Protein AF-A0A3D3WHU3-F1 (afdb_monomer)

Radius of gyration: 16.13 Å; Cα contacts (8 Å, |Δi|>4): 20; chains: 1; bounding box: 38×26×39 Å

pLDDT: mean 80.7, std 8.65, range [53.72, 91.88]

Secondary structure (DSSP, 8-state):
--HHHHHHHHHHHHHHHHHHHHHHHHHTTS-HHHHHHHHHHHHHHHHHHHHHHTTPPP---HHHHHHHHHHHIIIIIS--

Sequence (80 aa):
MPIATWGLLLLLSFVWSLSFTTAEILLETALPFTIVFYRVLIASLIMIVLIRGLGKRIPYAPRALFFLFLMGLTNNALPF

Mean predicted aligned error: 8.24 Å

Solvent-accessible surface area (backbone atoms only — not comparable to full-atom values): 4681 Å² total; per-residue (Å²): 131,63,71,66,56,58,53,51,50,52,51,49,51,51,55,51,53,53,52,51,55,53,50,57,62,42,54,79,79,43,61,70,66,58,57,46,49,53,52,53,50,53,54,50,52,52,50,53,52,47,36,58,74,69,71,51,80,81,68,82,47,71,69,51,45,50,52,52,48,52,50,46,42,62,71,61,65,63,80,115

Structure (mmCIF, N/CA/C/O backbone):
data_AF-A0A3D3WHU3-F1
#
_entry.id   AF-A0A3D3WHU3-F1
#
loop_
_atom_site.group_PDB
_atom_site.id
_atom_site.type_symbol
_atom_site.label_atom_id
_atom_site.label_alt_id
_atom_site.label_comp_id
_atom_site.label_asym_id
_atom_site.label_entity_id
_atom_site.label_seq_id
_atom_site.pdbx_PDB_ins_code
_atom_site.Cartn_x
_atom_site.Cartn_y
_atom_site.Cartn_z
_atom_site.occupancy
_atom_site.B_iso_or_equiv
_atom_site.auth_seq_id
_atom_site.auth_comp_id
_atom_site.auth_asym_id
_atom_site.auth_atom_id
_atom_site.pdbx_PDB_model_num
ATOM 1 N N . MET A 1 1 ? 11.071 17.964 19.427 1.00 62.31 1 MET A N 1
ATOM 2 C CA . MET A 1 1 ? 10.500 16.955 18.507 1.00 62.31 1 MET A CA 1
ATOM 3 C C . MET A 1 1 ? 10.799 15.570 19.066 1.00 62.31 1 MET A C 1
ATOM 5 O O . MET A 1 1 ? 11.949 15.351 19.428 1.00 62.31 1 MET A O 1
ATOM 9 N N . PRO A 1 2 ? 9.809 14.674 19.216 1.00 84.00 2 PRO A N 1
ATOM 10 C CA . PRO A 1 2 ? 10.017 13.362 19.836 1.00 84.00 2 PRO A CA 1
ATOM 11 C C . PRO A 1 2 ? 11.051 12.535 19.061 1.00 84.00 2 PRO A C 1
ATOM 13 O O . PRO A 1 2 ? 10.976 12.489 17.832 1.00 84.00 2 PRO A O 1
ATOM 16 N N . ILE A 1 3 ? 11.966 11.844 19.754 1.00 87.31 3 ILE A N 1
ATOM 17 C CA . ILE A 1 3 ? 12.993 10.973 19.140 1.00 87.31 3 ILE A CA 1
ATOM 18 C C . ILE A 1 3 ? 12.365 9.885 18.245 1.00 87.31 3 ILE A C 1
ATOM 20 O O . ILE A 1 3 ? 12.916 9.523 17.210 1.00 87.31 3 ILE A O 1
ATOM 24 N N . ALA A 1 4 ? 11.153 9.439 18.595 1.00 84.00 4 ALA A N 1
ATOM 25 C CA . ALA A 1 4 ? 10.364 8.488 17.819 1.00 84.00 4 ALA A CA 1
ATOM 26 C C . ALA A 1 4 ? 10.036 8.999 16.405 1.00 84.00 4 ALA A C 1
ATOM 28 O O . ALA A 1 4 ? 10.018 8.216 15.462 1.00 84.00 4 ALA A O 1
ATOM 29 N N . THR A 1 5 ? 9.836 10.310 16.240 1.00 87.69 5 THR A N 1
ATOM 30 C CA . THR A 1 5 ? 9.569 10.936 14.933 1.00 87.69 5 THR A CA 1
ATOM 31 C C . THR A 1 5 ? 10.787 10.835 14.026 1.00 87.69 5 THR A C 1
ATOM 33 O O . THR A 1 5 ? 10.654 10.495 12.858 1.00 87.69 5 THR A O 1
ATOM 36 N N . TRP A 1 6 ? 11.982 11.072 14.573 1.00 90.12 6 TRP A N 1
ATOM 37 C CA . TRP A 1 6 ? 13.237 10.925 13.837 1.00 90.12 6 TRP A CA 1
ATOM 38 C C . TRP A 1 6 ? 13.493 9.470 13.437 1.00 90.12 6 TRP A C 1
ATOM 40 O O . TRP A 1 6 ? 13.891 9.215 12.305 1.00 90.12 6 TRP A O 1
ATOM 50 N N . GLY A 1 7 ? 13.186 8.515 14.322 1.00 91.88 7 GLY A N 1
ATOM 51 C CA . GLY A 1 7 ? 13.233 7.087 13.992 1.00 91.88 7 GLY A CA 1
ATOM 52 C C . GLY A 1 7 ? 12.270 6.705 12.861 1.00 91.88 7 GLY A C 1
ATOM 53 O O . GLY A 1 7 ? 12.663 6.015 11.924 1.00 91.88 7 GLY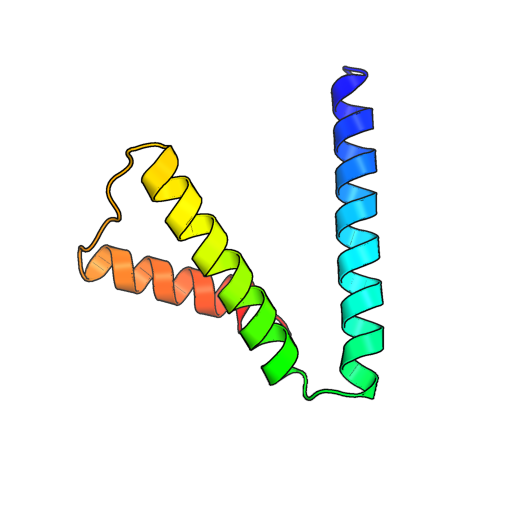 A O 1
ATOM 54 N N . LEU A 1 8 ? 11.033 7.209 12.902 1.00 88.50 8 LEU A N 1
ATOM 55 C CA . LEU A 1 8 ? 10.036 7.021 11.841 1.00 88.50 8 LEU A CA 1
ATOM 56 C C . LEU A 1 8 ? 10.489 7.625 10.509 1.00 88.50 8 LEU A C 1
ATOM 58 O O . LEU A 1 8 ? 10.330 6.986 9.474 1.00 88.50 8 LEU A O 1
ATOM 62 N N . LEU A 1 9 ? 11.082 8.823 10.533 1.00 90.38 9 LEU A N 1
ATOM 63 C CA . LEU A 1 9 ? 11.623 9.476 9.341 1.00 90.38 9 LEU A CA 1
ATOM 64 C C . LEU A 1 9 ? 12.772 8.675 8.728 1.00 90.38 9 LEU A C 1
ATOM 66 O O . LEU A 1 9 ? 12.791 8.487 7.518 1.00 90.38 9 LEU A O 1
ATOM 70 N N . LEU A 1 10 ? 13.698 8.160 9.541 1.00 91.12 10 LEU A N 1
ATOM 71 C CA . LEU A 1 10 ? 14.792 7.316 9.051 1.00 91.12 10 LEU A CA 1
ATOM 72 C C . LEU A 1 10 ? 14.275 6.032 8.400 1.00 91.12 10 LEU A C 1
ATOM 74 O O . LEU A 1 10 ? 14.724 5.676 7.311 1.00 91.12 10 LEU A O 1
ATOM 78 N N . LEU A 1 11 ? 13.307 5.364 9.033 1.00 91.00 11 LEU A N 1
ATOM 79 C CA . LEU A 1 11 ? 12.682 4.166 8.477 1.00 91.00 11 LEU A CA 1
ATOM 80 C C . LEU A 1 11 ? 11.978 4.488 7.154 1.00 91.00 11 LEU A C 1
ATOM 82 O O . LEU A 1 11 ? 12.159 3.774 6.171 1.00 91.00 11 LEU A O 1
ATOM 86 N N . LEU A 1 12 ? 11.227 5.590 7.111 1.00 90.12 12 LEU A N 1
ATOM 87 C CA . LEU A 1 12 ? 10.529 6.039 5.911 1.00 90.12 12 LEU A CA 1
ATOM 88 C C . LEU A 1 12 ? 11.50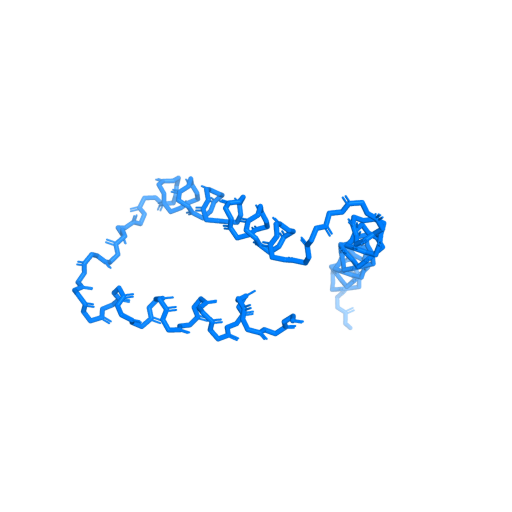7 6.322 4.763 1.00 90.12 12 LEU A C 1
ATOM 90 O O . LEU A 1 12 ? 11.280 5.850 3.651 1.00 90.12 12 LEU A O 1
ATOM 94 N N . SER A 1 13 ? 12.610 7.022 5.041 1.00 87.75 13 SER A N 1
ATOM 95 C CA . SER A 1 13 ? 13.681 7.270 4.072 1.00 87.75 13 SER A CA 1
ATOM 96 C C . SER A 1 13 ? 14.288 5.967 3.561 1.00 87.75 13 SER A C 1
ATOM 98 O O . SER A 1 13 ? 14.498 5.823 2.363 1.00 87.75 13 SER A O 1
ATOM 100 N N . PHE A 1 14 ? 14.525 4.991 4.440 1.00 89.00 14 PHE A N 1
ATOM 101 C CA . PHE A 1 14 ? 15.086 3.700 4.047 1.00 89.00 14 PHE A CA 1
ATOM 102 C C . PHE A 1 14 ? 14.138 2.914 3.131 1.00 89.00 14 PHE A C 1
ATOM 104 O O . PHE A 1 14 ? 14.557 2.408 2.091 1.00 89.00 14 PHE A O 1
ATOM 111 N N . VAL A 1 15 ? 12.847 2.864 3.479 1.00 86.88 15 VAL A N 1
ATOM 112 C CA . VAL A 1 15 ? 11.807 2.214 2.664 1.00 86.88 15 VAL A CA 1
ATOM 113 C C . VAL A 1 15 ? 11.698 2.874 1.289 1.00 86.88 15 VAL A C 1
ATOM 115 O O . VAL A 1 15 ? 11.631 2.175 0.277 1.00 86.88 15 VAL A O 1
ATOM 118 N N . TRP A 1 16 ? 11.721 4.207 1.233 1.00 81.81 16 TRP A N 1
ATOM 119 C CA . TRP A 1 16 ? 11.670 4.944 -0.030 1.00 81.81 16 TRP A CA 1
ATOM 120 C C . TRP A 1 16 ? 12.918 4.722 -0.890 1.00 81.81 16 TRP A C 1
ATOM 122 O O . TRP A 1 16 ? 12.784 4.415 -2.075 1.00 81.81 16 TRP A O 1
ATOM 132 N N . SER A 1 17 ? 14.115 4.801 -0.305 1.00 82.69 17 SER A N 1
ATOM 133 C CA . SER A 1 17 ? 15.374 4.571 -1.024 1.00 82.69 17 SER A CA 1
ATOM 134 C C . SER A 1 17 ? 15.451 3.164 -1.613 1.00 82.69 17 SER A C 1
ATOM 136 O O . SER A 1 17 ? 15.830 3.009 -2.774 1.00 82.69 17 SER A O 1
ATOM 138 N N . LEU A 1 18 ? 15.042 2.143 -0.851 1.00 82.25 18 LEU A N 1
ATOM 139 C CA . LEU A 1 18 ? 15.034 0.754 -1.312 1.00 82.25 18 LEU A CA 1
ATOM 140 C C . LEU A 1 18 ? 14.014 0.539 -2.441 1.00 82.25 18 LEU A C 1
ATOM 142 O O . LEU A 1 18 ? 14.283 -0.187 -3.397 1.00 82.25 18 LEU A O 1
ATOM 146 N N . SER A 1 19 ? 12.855 1.200 -2.364 1.00 77.44 19 SER A N 1
ATOM 147 C CA . SER A 1 19 ? 11.816 1.081 -3.388 1.00 77.44 19 SER A CA 1
ATOM 148 C C . SER A 1 19 ? 12.233 1.694 -4.728 1.00 77.44 19 SER A C 1
ATOM 150 O O . SER A 1 19 ? 11.893 1.127 -5.764 1.00 77.44 19 SER A O 1
ATOM 152 N N . PHE A 1 20 ? 12.946 2.824 -4.725 1.00 74.19 20 PHE A N 1
ATOM 153 C CA . PHE A 1 20 ? 13.443 3.457 -5.952 1.00 74.19 20 PHE A CA 1
ATOM 154 C C . PHE A 1 20 ? 14.587 2.676 -6.595 1.00 74.19 20 PHE A C 1
ATOM 156 O O . PHE A 1 20 ? 14.523 2.379 -7.783 1.00 74.19 20 PHE A O 1
ATOM 163 N N . THR A 1 21 ? 15.585 2.280 -5.804 1.00 75.00 21 THR A N 1
ATOM 164 C CA . THR A 1 21 ? 16.721 1.489 -6.309 1.00 75.00 21 THR A CA 1
ATOM 165 C C . THR A 1 21 ? 16.270 0.145 -6.877 1.00 75.00 21 THR A C 1
ATOM 167 O O . THR A 1 21 ? 16.723 -0.258 -7.942 1.00 75.00 21 THR A O 1
ATOM 170 N N . THR A 1 22 ? 15.314 -0.529 -6.230 1.00 69.06 22 THR A N 1
ATOM 171 C CA . THR A 1 22 ? 14.748 -1.785 -6.754 1.00 69.06 22 THR A CA 1
ATOM 172 C C . THR A 1 22 ? 13.979 -1.567 -8.061 1.00 69.06 22 THR A C 1
ATOM 174 O O . THR A 1 22 ? 14.047 -2.407 -8.955 1.00 69.06 22 THR A O 1
ATOM 177 N N . ALA A 1 23 ? 13.255 -0.451 -8.200 1.00 70.19 23 ALA A N 1
ATOM 178 C CA . ALA A 1 23 ? 12.531 -0.134 -9.429 1.00 70.19 23 ALA A CA 1
ATOM 179 C C . ALA A 1 23 ? 13.482 0.135 -10.607 1.00 70.19 23 ALA A C 1
ATOM 181 O O . ALA A 1 23 ? 13.220 -0.343 -11.706 1.00 70.19 23 ALA A O 1
ATOM 182 N N . GLU A 1 24 ? 14.592 0.836 -10.369 1.00 70.75 24 GLU A N 1
ATOM 183 C CA . GLU A 1 24 ? 15.628 1.103 -11.375 1.00 70.75 24 GLU A CA 1
ATOM 184 C C . GLU A 1 24 ? 16.292 -0.192 -11.867 1.00 70.75 24 GLU A C 1
ATOM 186 O O . GLU A 1 24 ? 16.379 -0.420 -13.069 1.00 70.75 24 GLU A O 1
ATOM 191 N N . ILE A 1 25 ? 16.630 -1.105 -10.952 1.00 72.81 25 ILE A N 1
ATOM 192 C CA . ILE A 1 25 ? 17.193 -2.423 -11.295 1.00 72.81 25 ILE A CA 1
ATOM 193 C C . ILE A 1 25 ? 16.192 -3.276 -12.095 1.00 72.81 25 ILE A C 1
ATOM 195 O O . ILE A 1 25 ? 16.565 -3.971 -13.040 1.00 72.81 25 ILE A O 1
ATOM 199 N N . LEU A 1 26 ? 14.901 -3.244 -11.741 1.00 66.94 26 LEU A N 1
ATOM 200 C CA . LEU A 1 26 ? 13.876 -3.992 -12.478 1.00 66.94 26 LEU A CA 1
ATOM 201 C C . LEU A 1 26 ? 13.591 -3.399 -13.864 1.00 66.94 26 LEU A C 1
ATOM 203 O O . LEU A 1 26 ? 13.210 -4.151 -14.756 1.00 66.94 26 LEU A O 1
ATOM 207 N N . LEU A 1 27 ? 13.774 -2.091 -14.068 1.00 68.44 27 LEU A N 1
ATOM 208 C CA . LEU A 1 27 ? 13.591 -1.450 -15.377 1.00 68.44 27 LEU A CA 1
ATOM 209 C C . LEU A 1 27 ? 14.612 -1.933 -16.416 1.00 68.44 27 LEU A C 1
ATOM 211 O O . LEU A 1 27 ? 14.304 -1.929 -17.606 1.00 68.44 27 LEU A O 1
ATOM 215 N N . GLU A 1 28 ? 15.784 -2.409 -15.988 1.00 65.69 28 GLU A N 1
ATOM 216 C CA . GLU A 1 28 ? 16.774 -2.998 -16.899 1.00 65.69 28 GLU A CA 1
ATOM 217 C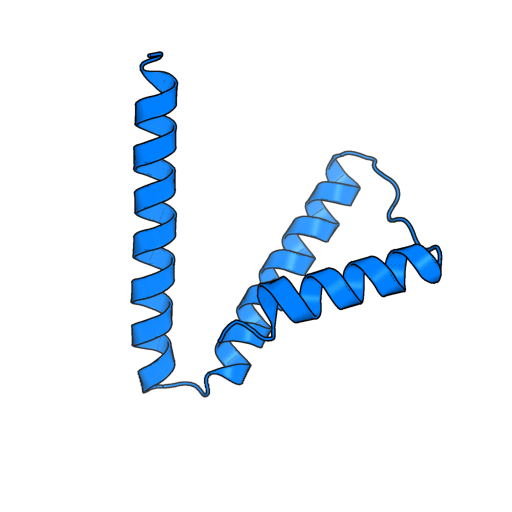 C . GLU A 1 28 ? 16.327 -4.347 -17.484 1.00 65.69 28 GLU A C 1
ATOM 219 O O . GLU A 1 28 ? 16.829 -4.771 -18.523 1.00 65.69 28 GLU A O 1
ATOM 224 N N . THR A 1 29 ? 15.381 -5.037 -16.837 1.00 64.69 29 THR A N 1
ATOM 225 C CA . THR A 1 29 ? 15.006 -6.421 -17.185 1.00 64.69 29 THR A CA 1
ATOM 226 C C . THR A 1 29 ? 13.517 -6.627 -17.459 1.00 64.69 29 THR A C 1
ATOM 228 O O . THR A 1 29 ? 13.150 -7.597 -18.124 1.00 64.69 29 THR A O 1
ATOM 231 N N . ALA A 1 30 ? 12.643 -5.731 -16.997 1.00 63.50 30 ALA A N 1
ATOM 232 C CA . ALA A 1 30 ? 11.195 -5.857 -17.103 1.00 63.50 30 ALA A CA 1
ATOM 233 C C . ALA A 1 30 ? 10.542 -4.563 -17.608 1.00 63.50 30 ALA A C 1
ATOM 235 O O . ALA A 1 30 ? 10.931 -3.457 -17.240 1.00 63.50 30 ALA A O 1
ATOM 236 N N . LEU A 1 31 ? 9.481 -4.703 -18.416 1.00 73.94 31 LEU A N 1
ATOM 237 C CA . LEU A 1 31 ? 8.704 -3.549 -18.870 1.00 73.94 31 LEU A CA 1
ATOM 238 C C . LEU A 1 31 ? 8.111 -2.791 -17.663 1.00 73.94 31 LEU A C 1
ATOM 240 O O . LEU A 1 31 ? 7.596 -3.455 -16.752 1.00 73.94 31 LEU A O 1
ATOM 244 N N . PRO A 1 32 ? 8.061 -1.442 -17.694 1.00 71.69 32 PRO A N 1
ATOM 245 C CA . PRO A 1 32 ? 7.541 -0.606 -16.603 1.00 71.69 32 PRO A CA 1
ATOM 246 C C . PRO A 1 32 ? 6.162 -1.052 -16.099 1.00 71.69 32 PRO A C 1
ATOM 248 O O . PRO A 1 32 ? 5.895 -1.097 -14.899 1.00 71.69 3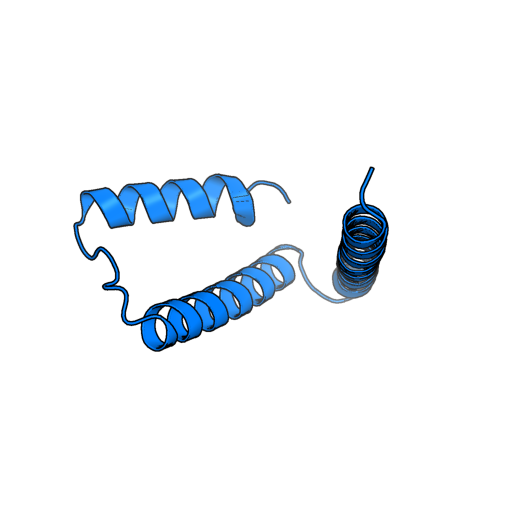2 PRO A O 1
ATOM 251 N N . PHE A 1 33 ? 5.303 -1.482 -17.024 1.00 72.38 33 PHE A N 1
ATOM 252 C CA . PHE A 1 33 ? 3.956 -1.959 -16.725 1.00 72.38 33 PHE A CA 1
ATOM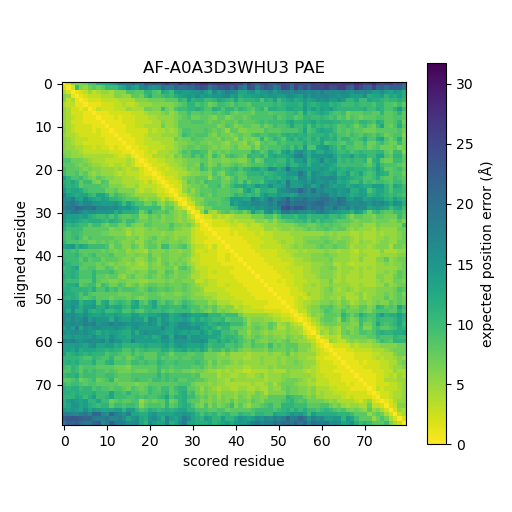 253 C C . PHE A 1 33 ? 3.938 -3.190 -15.802 1.00 72.38 33 PHE A C 1
ATOM 255 O O . PHE A 1 33 ? 3.087 -3.303 -14.921 1.00 72.38 33 PHE A O 1
ATOM 262 N N . THR A 1 34 ? 4.901 -4.101 -15.962 1.00 77.94 34 THR A N 1
ATOM 263 C CA . THR A 1 34 ? 5.009 -5.326 -15.152 1.00 77.94 34 THR A CA 1
ATOM 264 C C . THR A 1 34 ? 5.360 -4.990 -13.704 1.00 77.94 34 THR A C 1
ATOM 266 O O . THR A 1 34 ? 4.808 -5.575 -12.773 1.00 77.94 34 THR A O 1
ATOM 269 N N . ILE A 1 35 ? 6.238 -4.003 -13.508 1.00 78.75 35 ILE A N 1
ATOM 270 C CA . ILE A 1 35 ? 6.670 -3.533 -12.187 1.00 78.75 35 ILE A CA 1
ATOM 271 C C . ILE A 1 35 ? 5.479 -2.927 -11.438 1.00 78.75 35 ILE A C 1
ATOM 273 O O . ILE A 1 35 ? 5.213 -3.289 -10.288 1.00 78.75 35 ILE A O 1
ATOM 277 N N . VAL A 1 36 ? 4.716 -2.058 -12.110 1.00 80.31 36 VAL A N 1
ATOM 278 C CA . VAL A 1 36 ? 3.500 -1.451 -11.551 1.00 80.31 36 VAL A CA 1
ATOM 279 C C . VAL A 1 36 ? 2.464 -2.525 -11.220 1.00 80.31 36 VAL A C 1
ATOM 281 O O . VAL A 1 36 ? 1.913 -2.515 -10.117 1.00 80.31 36 VAL A O 1
ATOM 284 N N . PHE A 1 37 ? 2.245 -3.494 -12.117 1.00 80.94 37 PHE A N 1
ATOM 285 C CA . PHE A 1 37 ? 1.313 -4.598 -11.887 1.00 80.94 37 PHE A CA 1
ATOM 286 C C . PHE A 1 37 ? 1.656 -5.381 -10.615 1.00 80.94 37 PHE A C 1
ATOM 288 O O . PHE A 1 37 ? 0.805 -5.506 -9.735 1.00 80.94 37 PHE A O 1
ATOM 295 N N . TYR A 1 38 ? 2.900 -5.850 -10.467 1.00 81.88 38 TYR A N 1
ATOM 296 C CA . TYR A 1 38 ? 3.317 -6.591 -9.273 1.00 81.88 38 TYR A CA 1
ATOM 297 C C . TYR A 1 38 ? 3.221 -5.748 -8.002 1.00 81.88 38 TYR A C 1
ATOM 299 O O . TYR A 1 38 ? 2.750 -6.238 -6.973 1.00 81.88 38 TYR A O 1
ATOM 307 N N . ARG A 1 39 ? 3.611 -4.470 -8.059 1.00 82.81 39 ARG A N 1
ATOM 308 C CA . ARG A 1 39 ? 3.555 -3.582 -6.893 1.00 82.81 39 ARG A CA 1
ATOM 309 C C . ARG A 1 39 ? 2.118 -3.367 -6.418 1.00 82.81 39 ARG A C 1
ATOM 311 O O . ARG A 1 39 ? 1.839 -3.490 -5.225 1.00 82.81 39 ARG A O 1
ATOM 318 N N . VAL A 1 40 ? 1.200 -3.087 -7.343 1.00 83.81 40 VAL A N 1
ATOM 319 C CA . VAL A 1 40 ? -0.225 -2.899 -7.034 1.00 83.81 40 VAL A CA 1
ATOM 320 C C . VAL A 1 40 ? -0.863 -4.213 -6.580 1.00 83.81 40 VAL A C 1
ATOM 322 O O . VAL A 1 40 ? -1.639 -4.208 -5.625 1.00 83.81 40 VAL A O 1
ATOM 325 N N . LEU A 1 41 ? -0.493 -5.345 -7.186 1.00 85.75 41 LEU A N 1
ATOM 326 C CA . LEU A 1 41 ? -0.960 -6.671 -6.783 1.00 85.75 41 LEU A CA 1
ATOM 327 C C . LEU A 1 41 ? -0.587 -6.968 -5.323 1.00 85.75 41 LEU A C 1
ATOM 329 O O . LEU A 1 41 ? -1.470 -7.262 -4.517 1.00 85.75 41 LEU A O 1
ATOM 333 N N . ILE A 1 42 ? 0.689 -6.821 -4.955 1.00 86.25 42 ILE A N 1
ATOM 334 C CA . ILE A 1 42 ? 1.170 -7.064 -3.587 1.00 86.25 42 ILE A CA 1
ATOM 335 C C . ILE A 1 42 ? 0.492 -6.110 -2.596 1.00 86.25 42 ILE A C 1
ATOM 337 O O . ILE A 1 42 ? -0.024 -6.556 -1.569 1.00 86.25 42 ILE A O 1
ATOM 341 N N . ALA A 1 43 ? 0.425 -4.813 -2.915 1.00 86.25 43 ALA A N 1
ATOM 342 C CA . ALA A 1 43 ? -0.237 -3.826 -2.064 1.00 86.25 43 ALA A CA 1
ATOM 343 C C . ALA A 1 43 ? -1.725 -4.153 -1.853 1.00 86.25 43 ALA A C 1
ATOM 345 O O . ALA A 1 43 ? -2.225 -4.070 -0.730 1.00 86.25 43 ALA A O 1
ATOM 346 N N . SER A 1 44 ? -2.428 -4.579 -2.908 1.00 86.31 44 SER A N 1
ATOM 347 C CA . SER A 1 44 ? -3.841 -4.958 -2.825 1.00 86.31 44 SER A CA 1
ATOM 348 C C . SER A 1 44 ? -4.061 -6.194 -1.947 1.00 86.31 44 SER A C 1
ATOM 350 O O . SER A 1 44 ? -4.970 -6.196 -1.117 1.00 86.31 44 SER A O 1
ATOM 352 N N . LEU A 1 45 ? -3.194 -7.209 -2.053 1.00 88.94 45 LEU A N 1
ATOM 353 C CA . LEU A 1 45 ? -3.250 -8.413 -1.223 1.00 88.94 45 LEU A CA 1
ATOM 354 C C . LEU A 1 45 ? -3.034 -8.077 0.253 1.00 88.94 45 LEU A C 1
ATOM 356 O O . LEU A 1 45 ? -3.837 -8.483 1.094 1.00 88.94 45 LEU A O 1
ATOM 360 N N . ILE A 1 46 ? -2.006 -7.282 0.562 1.00 89.69 46 ILE A N 1
ATOM 361 C CA . ILE A 1 46 ? -1.732 -6.817 1.928 1.00 89.69 46 ILE A 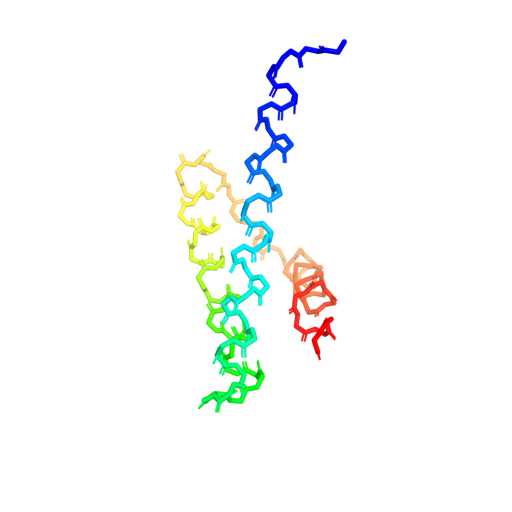CA 1
ATOM 362 C C . ILE A 1 46 ? -2.934 -6.040 2.471 1.00 89.69 46 ILE A C 1
ATOM 364 O O . ILE A 1 46 ? -3.384 -6.305 3.583 1.00 89.69 46 ILE A O 1
ATOM 368 N N . MET A 1 47 ? -3.505 -5.129 1.680 1.00 86.06 47 MET A N 1
ATOM 369 C CA . MET A 1 47 ? -4.665 -4.336 2.088 1.00 86.06 47 MET A CA 1
ATOM 370 C C . MET A 1 47 ? -5.884 -5.217 2.386 1.00 86.06 47 MET A C 1
ATOM 372 O O . MET A 1 47 ? -6.561 -5.018 3.391 1.00 86.06 47 MET A O 1
ATOM 376 N N . ILE A 1 48 ? -6.150 -6.226 1.555 1.00 86.62 48 ILE A N 1
ATOM 377 C CA . ILE A 1 48 ? -7.241 -7.184 1.765 1.00 86.62 48 ILE A CA 1
ATOM 378 C C . ILE A 1 48 ? -7.033 -7.985 3.058 1.00 86.62 48 ILE A C 1
ATOM 38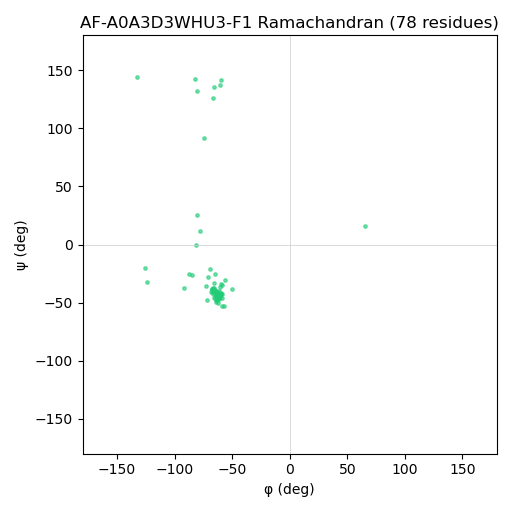0 O O . ILE A 1 48 ? -7.983 -8.172 3.824 1.00 86.62 48 ILE A O 1
ATOM 384 N N . VAL A 1 49 ? -5.807 -8.454 3.310 1.00 90.12 49 VAL A N 1
ATOM 385 C CA . VAL A 1 49 ? -5.448 -9.178 4.539 1.00 90.12 49 VAL A CA 1
ATOM 386 C C . VAL A 1 49 ? -5.615 -8.276 5.760 1.00 90.12 49 VAL A C 1
ATOM 388 O O . VAL A 1 49 ? -6.239 -8.687 6.736 1.00 90.12 49 VAL A O 1
ATOM 391 N N . LEU A 1 50 ? -5.143 -7.030 5.691 1.00 89.94 50 LEU A N 1
ATOM 392 C CA . LEU A 1 50 ? -5.285 -6.053 6.769 1.00 89.94 50 LEU A CA 1
ATOM 393 C C . LEU A 1 50 ? -6.751 -5.719 7.046 1.00 89.94 50 LEU A C 1
ATOM 395 O O . LEU A 1 50 ? -7.170 -5.757 8.196 1.00 89.94 50 LEU A O 1
ATOM 399 N N . ILE A 1 51 ? -7.565 -5.445 6.023 1.00 87.44 51 ILE A N 1
ATOM 400 C CA . ILE A 1 51 ? -8.993 -5.143 6.208 1.00 87.44 51 ILE A CA 1
ATOM 401 C C . ILE A 1 51 ? -9.709 -6.310 6.897 1.00 87.44 51 ILE A C 1
ATOM 403 O O . ILE A 1 51 ? -10.487 -6.082 7.828 1.00 87.44 51 ILE A O 1
ATOM 407 N N . ARG A 1 52 ? -9.403 -7.551 6.490 1.00 84.69 52 ARG A N 1
ATOM 408 C CA . ARG A 1 52 ? -9.912 -8.763 7.148 1.00 84.69 52 ARG A CA 1
ATOM 409 C C . A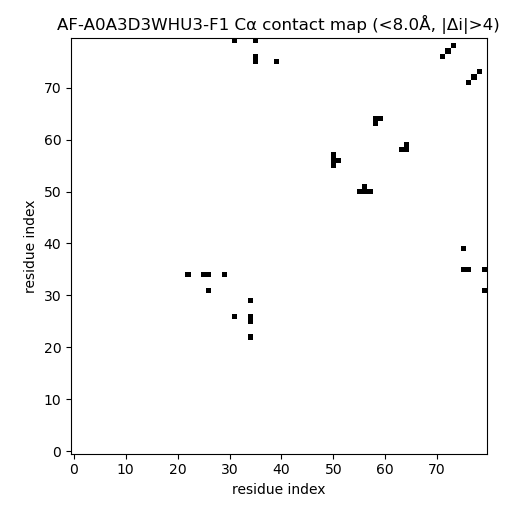RG A 1 52 ? -9.432 -8.872 8.597 1.00 84.69 52 ARG A C 1
ATOM 411 O O . ARG A 1 52 ? -10.254 -9.123 9.472 1.00 84.69 52 ARG A O 1
ATOM 418 N N . GLY A 1 53 ? -8.147 -8.635 8.860 1.00 90.00 53 GLY A N 1
ATOM 419 C CA . GLY A 1 53 ? -7.561 -8.688 10.205 1.00 90.00 53 GLY A CA 1
ATOM 420 C C . GLY A 1 53 ? -8.087 -7.607 11.157 1.00 90.00 53 GLY A C 1
ATOM 421 O O . GLY A 1 53 ? -8.262 -7.866 12.341 1.00 90.00 53 GLY A O 1
ATOM 422 N N . LEU A 1 54 ? -8.410 -6.417 10.644 1.00 89.50 54 LEU A N 1
ATOM 423 C CA . LEU A 1 54 ? -9.005 -5.323 11.419 1.00 89.50 54 LEU A CA 1
ATOM 424 C C . LEU A 1 54 ? -10.530 -5.468 11.602 1.00 89.50 54 LEU A C 1
ATOM 426 O O . LEU A 1 54 ? -11.154 -4.593 12.204 1.00 89.50 54 LEU A O 1
ATOM 430 N N . GLY A 1 55 ? -11.156 -6.517 11.053 1.00 83.62 55 GLY A N 1
ATOM 431 C CA . GLY A 1 55 ? -12.607 -6.728 11.126 1.00 83.62 55 GLY A CA 1
ATOM 432 C C . GLY A 1 55 ? -13.432 -5.664 10.391 1.00 83.62 55 GLY A C 1
ATOM 433 O O . GLY A 1 55 ? -14.638 -5.541 10.618 1.00 83.62 55 GLY A O 1
ATOM 434 N N . LYS A 1 56 ? -12.807 -4.870 9.512 1.00 80.81 56 LYS A N 1
ATOM 435 C CA . LYS A 1 56 ? -13.502 -3.829 8.750 1.00 80.81 56 LYS A CA 1
ATOM 436 C C . LYS A 1 56 ? -14.187 -4.442 7.533 1.00 80.81 56 LYS A C 1
ATOM 438 O O . LYS A 1 56 ? -13.665 -5.343 6.881 1.00 80.81 56 LYS A O 1
ATOM 443 N N . ARG A 1 57 ? -15.377 -3.939 7.200 1.00 76.94 57 ARG A N 1
ATOM 444 C CA . ARG A 1 57 ? -16.085 -4.352 5.984 1.00 76.94 57 ARG A CA 1
ATOM 445 C C . ARG A 1 57 ? -15.520 -3.605 4.784 1.00 76.94 57 ARG A C 1
ATOM 447 O O . ARG A 1 57 ? -15.387 -2.384 4.821 1.00 76.94 57 ARG A O 1
ATOM 454 N N . ILE A 1 58 ? -15.229 -4.343 3.718 1.00 76.31 58 ILE A N 1
ATOM 455 C CA . ILE A 1 58 ? -14.899 -3.750 2.422 1.00 76.31 58 ILE A CA 1
ATOM 456 C C . ILE A 1 58 ? -16.168 -3.051 1.903 1.00 76.31 58 ILE A C 1
ATOM 458 O O . ILE A 1 58 ? -17.230 -3.681 1.860 1.00 76.31 58 ILE A O 1
ATOM 462 N N . PRO A 1 59 ? -16.105 -1.758 1.545 1.00 77.44 59 PRO A N 1
ATOM 463 C CA . PRO A 1 59 ? -17.258 -1.043 1.022 1.00 77.44 59 PRO A CA 1
ATOM 464 C C . PRO A 1 59 ? -17.529 -1.484 -0.424 1.00 77.44 59 PRO A C 1
ATOM 466 O O . PRO A 1 59 ? -17.008 -0.907 -1.371 1.00 77.44 59 PRO A O 1
AT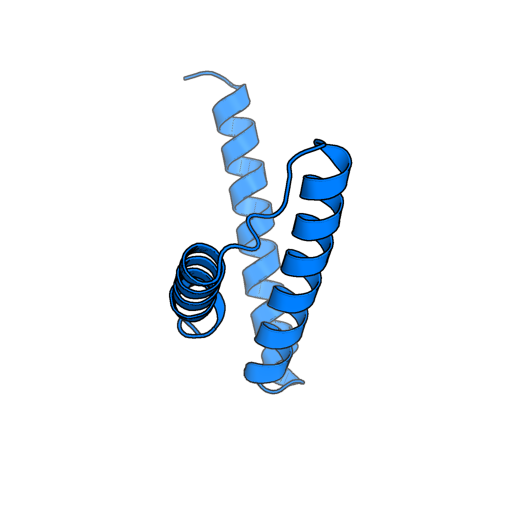OM 469 N N . TYR A 1 60 ? -18.374 -2.501 -0.599 1.00 80.62 60 TYR A N 1
ATOM 470 C CA . TYR A 1 60 ? -18.773 -3.033 -1.913 1.00 80.62 60 TYR A CA 1
ATOM 471 C C . TYR A 1 60 ? -19.820 -2.180 -2.652 1.00 80.62 60 TYR A C 1
ATOM 473 O O . TYR A 1 60 ? -20.395 -2.620 -3.643 1.00 80.62 60 TYR A O 1
ATOM 481 N N . ALA A 1 61 ? -20.104 -0.960 -2.188 1.00 87.94 61 ALA A N 1
ATOM 482 C CA . ALA A 1 61 ? -21.015 -0.072 -2.899 1.00 87.94 61 ALA A CA 1
ATOM 483 C C . ALA A 1 61 ? -20.402 0.322 -4.259 1.00 87.94 61 ALA A C 1
ATOM 485 O O . ALA A 1 61 ? -19.235 0.716 -4.292 1.00 87.94 61 ALA A O 1
ATOM 486 N N . PRO A 1 62 ? -21.161 0.303 -5.371 1.00 82.75 62 PRO A N 1
ATOM 487 C CA . PRO A 1 62 ? -20.623 0.577 -6.709 1.00 82.75 62 PRO A CA 1
ATOM 488 C C . PRO A 1 62 ? -19.974 1.963 -6.809 1.00 82.75 62 PRO A C 1
ATOM 490 O O . PRO A 1 62 ? -18.931 2.127 -7.435 1.00 82.75 62 PRO A O 1
ATOM 493 N N . ARG A 1 63 ? -20.527 2.955 -6.101 1.00 87.00 63 ARG A N 1
ATOM 494 C CA . ARG A 1 63 ? -19.940 4.296 -5.996 1.00 87.00 63 ARG A CA 1
ATOM 495 C C . ARG A 1 63 ? -18.607 4.295 -5.238 1.00 87.00 63 ARG A C 1
ATOM 497 O O . ARG A 1 63 ? -17.679 4.980 -5.649 1.00 87.00 63 ARG A O 1
ATOM 504 N N . ALA A 1 64 ? -18.500 3.522 -4.156 1.00 85.25 64 ALA A N 1
ATOM 505 C CA . ALA A 1 64 ? -17.262 3.398 -3.388 1.00 85.25 64 ALA A CA 1
ATOM 506 C C . ALA A 1 64 ? -16.179 2.661 -4.187 1.00 85.25 64 ALA A C 1
ATOM 508 O O . ALA A 1 64 ? -15.040 3.108 -4.201 1.00 85.25 64 ALA A O 1
ATOM 509 N N . LEU A 1 65 ? -16.548 1.600 -4.910 1.00 85.12 65 LEU A N 1
ATOM 510 C CA . LEU A 1 65 ? -15.665 0.889 -5.837 1.00 85.12 65 LEU A CA 1
ATOM 511 C C . LEU A 1 65 ? -15.161 1.802 -6.957 1.00 85.12 65 LEU A C 1
ATOM 513 O O . LEU A 1 65 ? -13.970 1.784 -7.246 1.00 85.12 65 LEU A O 1
ATOM 517 N N . PHE A 1 66 ? -16.030 2.636 -7.538 1.00 87.31 66 PHE A N 1
ATOM 518 C CA . PHE A 1 66 ? -15.621 3.607 -8.553 1.00 87.31 66 PHE A CA 1
ATOM 519 C C . PHE A 1 66 ? -14.599 4.611 -8.007 1.00 87.31 66 PHE A C 1
ATOM 521 O O . PHE A 1 66 ? -13.565 4.825 -8.631 1.00 87.31 66 PHE A O 1
ATOM 528 N N . PHE A 1 67 ? -14.831 5.180 -6.819 1.00 86.38 67 PHE A N 1
ATOM 529 C CA . PHE A 1 67 ? -13.852 6.074 -6.192 1.00 86.38 67 PHE A CA 1
ATOM 530 C C . PHE A 1 67 ? -12.549 5.357 -5.826 1.00 86.38 67 PHE A C 1
ATOM 532 O O . PHE A 1 67 ? -11.478 5.923 -6.028 1.00 86.38 67 PHE A O 1
ATOM 539 N N . LEU A 1 68 ? -12.619 4.116 -5.333 1.00 84.31 68 LEU A N 1
ATOM 540 C CA . LEU A 1 68 ? -11.439 3.306 -5.019 1.00 84.31 68 LEU A CA 1
ATOM 541 C C . LEU A 1 68 ? -10.616 3.017 -6.283 1.00 84.31 68 LEU A C 1
ATOM 543 O O . LEU A 1 68 ? -9.391 3.121 -6.261 1.00 84.31 68 LEU A O 1
ATOM 547 N N . PHE A 1 69 ? -11.296 2.703 -7.388 1.00 84.75 69 PHE A N 1
ATOM 548 C CA . PHE A 1 69 ? -10.686 2.489 -8.695 1.00 84.75 69 PHE A CA 1
ATOM 549 C C . PHE A 1 69 ? -10.035 3.766 -9.221 1.00 84.75 69 PHE A C 1
ATOM 551 O O . PHE A 1 69 ? -8.867 3.739 -9.594 1.00 84.75 69 PHE A O 1
ATOM 558 N N . LEU A 1 70 ? -10.752 4.892 -9.196 1.00 86.94 70 LEU A N 1
ATOM 559 C CA . LEU A 1 70 ? -10.242 6.176 -9.674 1.00 86.94 70 LEU A CA 1
ATOM 560 C C . LEU A 1 70 ? -9.020 6.619 -8.858 1.00 86.94 70 LEU A C 1
ATOM 562 O O . LEU A 1 70 ? -7.995 6.996 -9.417 1.00 86.94 70 LEU A O 1
ATOM 566 N N . MET A 1 71 ? -9.096 6.491 -7.532 1.00 84.50 71 MET A N 1
ATOM 567 C CA . MET A 1 71 ? -7.990 6.804 -6.634 1.00 84.50 71 MET A CA 1
ATOM 568 C C . MET A 1 71 ? -6.781 5.905 -6.905 1.00 84.50 71 MET A C 1
ATOM 570 O O . MET A 1 71 ? -5.669 6.417 -6.997 1.00 84.50 71 MET A O 1
ATOM 574 N N . GLY A 1 72 ? -6.986 4.595 -7.077 1.00 82.00 72 GLY A N 1
ATOM 575 C CA . GLY A 1 72 ? -5.926 3.638 -7.399 1.00 82.00 72 GLY A CA 1
ATOM 576 C C . GLY A 1 72 ? -5.283 3.891 -8.764 1.00 82.00 72 GLY A C 1
ATOM 577 O O . GLY A 1 72 ? -4.058 3.901 -8.865 1.00 82.00 72 GLY A O 1
ATOM 578 N N . LEU A 1 73 ? -6.089 4.164 -9.790 1.00 81.69 73 LEU A N 1
ATOM 579 C CA . LEU A 1 73 ? -5.619 4.448 -11.144 1.00 81.69 73 LEU A CA 1
ATOM 580 C C . LEU A 1 73 ? -4.748 5.710 -11.164 1.00 81.69 73 LEU A C 1
ATOM 582 O O . LEU A 1 73 ? -3.615 5.673 -11.638 1.00 81.69 73 LEU A O 1
ATOM 586 N N . THR A 1 74 ? -5.236 6.807 -10.582 1.00 81.25 74 THR A N 1
ATOM 587 C CA . THR A 1 74 ? -4.514 8.084 -10.578 1.00 81.25 74 THR A CA 1
ATOM 588 C C . THR A 1 74 ? -3.309 8.088 -9.637 1.00 81.25 74 THR A C 1
ATOM 590 O O . THR A 1 74 ? -2.297 8.687 -9.978 1.00 81.25 74 THR A O 1
ATOM 593 N N . ASN A 1 75 ? -3.372 7.420 -8.477 1.00 76.69 75 ASN A N 1
ATOM 594 C CA . ASN A 1 75 ? -2.257 7.423 -7.514 1.00 76.69 75 ASN A CA 1
ATOM 595 C C . ASN A 1 75 ? -1.202 6.341 -7.750 1.00 76.69 75 ASN A C 1
ATOM 597 O O . ASN A 1 75 ? -0.087 6.499 -7.266 1.00 76.69 75 ASN A O 1
ATOM 601 N N . ASN A 1 76 ? -1.537 5.214 -8.383 1.00 74.06 76 ASN A N 1
ATOM 602 C CA . ASN A 1 76 ? -0.605 4.085 -8.482 1.00 74.06 76 ASN A CA 1
ATOM 603 C C . ASN A 1 76 ? -0.321 3.636 -9.913 1.00 74.06 76 ASN A C 1
ATOM 605 O O . ASN A 1 76 ? 0.788 3.176 -10.155 1.00 74.06 76 ASN A O 1
ATOM 609 N N . ALA A 1 77 ? -1.279 3.741 -10.840 1.00 67.94 77 ALA A N 1
ATOM 610 C CA . ALA A 1 77 ? -1.087 3.241 -12.204 1.00 67.94 77 ALA A CA 1
ATOM 611 C C . ALA A 1 77 ? -0.542 4.301 -13.174 1.00 67.94 77 ALA A C 1
ATOM 613 O O . ALA A 1 77 ? 0.257 3.964 -14.035 1.00 67.94 77 ALA A O 1
ATOM 614 N N . LEU A 1 78 ? -0.978 5.557 -13.038 1.00 64.81 78 LEU A N 1
ATOM 615 C CA . LEU A 1 78 ? -0.567 6.671 -13.904 1.00 64.81 78 LEU A CA 1
ATOM 616 C C . LEU A 1 78 ? 0.738 7.408 -13.541 1.00 64.81 78 LEU A C 1
ATOM 618 O O . LEU A 1 78 ? 1.303 8.004 -14.450 1.00 64.81 78 LEU A O 1
ATOM 622 N N . PRO A 1 79 ? 1.228 7.464 -12.285 1.00 56.53 79 PRO A N 1
ATOM 623 C CA . PRO A 1 79 ? 2.408 8.272 -11.962 1.00 56.53 79 PRO A CA 1
ATOM 624 C C . PRO A 1 79 ? 3.750 7.593 -12.305 1.00 56.53 79 PRO A C 1
ATOM 626 O O . PRO A 1 79 ? 4.766 7.918 -11.695 1.00 56.53 79 PRO A O 1
ATOM 629 N N . PHE A 1 80 ? 3.756 6.674 -13.271 1.00 53.72 80 PHE A N 1
ATOM 630 C CA . PHE A 1 80 ? 4.937 6.032 -13.852 1.00 53.72 80 PHE A CA 1
ATOM 631 C C . PHE A 1 80 ? 4.859 6.148 -15.372 1.00 53.72 80 PHE A C 1
ATOM 633 O O . PHE A 1 80 ? 5.927 6.336 -15.991 1.00 53.72 80 PHE A O 1
#

Foldseek 3Di:
DDPVVVVVVVVVVVVVVVLVVVLVVVVVPDDNQVVLVVVVVVVVVVVVVVCVVVVHDDPPDPVVVVVVVVCCCVVRVPPD